Protein AF-A0A2W4IT94-F1 (afdb_monomer_lite)

Structure (mmCIF, N/CA/C/O backbone):
data_AF-A0A2W4IT94-F1
#
_entry.id   AF-A0A2W4IT94-F1
#
loop_
_atom_site.group_PDB
_atom_site.id
_atom_site.type_symbol
_atom_site.label_atom_id
_atom_site.label_alt_id
_atom_site.label_comp_id
_atom_site.label_asym_id
_atom_site.label_entity_id
_atom_site.label_seq_id
_atom_site.pdbx_PDB_ins_code
_atom_site.Cartn_x
_atom_site.Cartn_y
_atom_site.Cartn_z
_atom_site.occupancy
_atom_site.B_iso_or_equiv
_atom_site.auth_seq_id
_atom_site.auth_comp_id
_atom_site.auth_asym_id
_atom_site.auth_atom_id
_atom_site.pdbx_PDB_model_num
ATOM 1 N N . PRO A 1 1 ? 8.226 6.592 14.178 1.00 43.97 1 PRO A N 1
ATOM 2 C CA . PRO A 1 1 ? 7.002 5.760 14.192 1.00 43.97 1 PRO A CA 1
ATOM 3 C C . PRO A 1 1 ? 6.018 6.251 13.116 1.00 43.97 1 PRO A C 1
ATOM 5 O O . PRO A 1 1 ? 5.276 7.198 13.347 1.00 43.97 1 PRO A O 1
ATOM 8 N N . ALA A 1 2 ? 6.119 5.717 11.897 1.00 48.41 2 ALA A N 1
ATOM 9 C CA . ALA A 1 2 ? 5.279 6.140 10.764 1.00 48.41 2 ALA A CA 1
ATOM 10 C C . ALA A 1 2 ? 4.918 4.992 9.802 1.00 48.41 2 ALA A C 1
ATOM 12 O O . ALA A 1 2 ? 4.139 5.202 8.879 1.00 48.41 2 ALA A O 1
ATOM 13 N N . ALA A 1 3 ? 5.467 3.793 10.012 1.00 48.62 3 ALA A N 1
ATOM 14 C CA . ALA A 1 3 ? 5.009 2.586 9.342 1.00 48.62 3 ALA A CA 1
ATOM 15 C C . ALA A 1 3 ? 4.089 1.833 10.311 1.00 48.62 3 ALA A C 1
ATOM 17 O O . ALA A 1 3 ? 4.409 1.781 11.502 1.00 48.62 3 ALA A O 1
ATOM 18 N N . PRO A 1 4 ? 2.962 1.280 9.849 1.00 55.69 4 PRO A N 1
ATOM 19 C CA . PRO A 1 4 ? 2.150 0.441 10.702 1.00 55.69 4 PRO A CA 1
ATOM 20 C C . PRO A 1 4 ? 2.918 -0.831 11.086 1.00 55.69 4 PRO A C 1
ATOM 22 O O . PRO A 1 4 ? 3.412 -1.556 10.229 1.00 55.69 4 PRO A O 1
ATOM 25 N N . GLU A 1 5 ? 3.016 -1.091 12.387 1.00 61.03 5 GLU A N 1
ATOM 26 C CA . GLU A 1 5 ? 3.747 -2.233 12.966 1.00 61.03 5 GLU A CA 1
ATOM 27 C C . GLU A 1 5 ? 2.873 -3.499 13.074 1.00 61.03 5 GLU A C 1
ATOM 29 O O . GLU A 1 5 ? 3.294 -4.513 13.621 1.00 61.03 5 GLU A O 1
ATOM 34 N N . SER A 1 6 ? 1.632 -3.443 12.581 1.00 69.00 6 SER A N 1
ATOM 35 C CA . SER A 1 6 ? 0.663 -4.538 12.677 1.00 69.00 6 SER A CA 1
ATOM 36 C C . SER A 1 6 ? 0.869 -5.567 11.568 1.00 69.00 6 SER A C 1
ATOM 38 O O . SER A 1 6 ? 0.951 -5.207 10.394 1.00 69.00 6 SER A O 1
ATOM 40 N N . GLU A 1 7 ? 0.888 -6.850 11.931 1.00 72.56 7 GLU A N 1
ATOM 41 C CA . GLU A 1 7 ? 0.890 -7.942 10.958 1.00 72.56 7 GLU A CA 1
ATOM 42 C C . GLU A 1 7 ? -0.439 -7.998 10.192 1.00 72.56 7 GLU A C 1
ATOM 44 O O . GLU A 1 7 ? -1.524 -7.885 10.768 1.00 72.56 7 GLU A O 1
ATOM 49 N N . LEU A 1 8 ? -0.350 -8.184 8.875 1.00 81.69 8 LEU A N 1
ATOM 50 C CA . LEU A 1 8 ? -1.503 -8.426 8.014 1.00 81.69 8 LEU A CA 1
ATOM 51 C C . LEU A 1 8 ? -1.828 -9.920 8.023 1.00 81.69 8 LEU A C 1
ATOM 53 O O . LEU A 1 8 ? -0.987 -10.739 7.659 1.00 81.69 8 LEU A O 1
ATOM 57 N N . ALA A 1 9 ? -3.054 -10.274 8.410 1.00 83.75 9 ALA A N 1
ATOM 58 C CA . ALA A 1 9 ? -3.487 -11.671 8.474 1.00 83.75 9 ALA A CA 1
ATOM 59 C C . ALA A 1 9 ? -3.770 -12.279 7.087 1.00 83.75 9 ALA A C 1
ATOM 61 O O . ALA A 1 9 ? -3.622 -13.484 6.891 1.00 83.75 9 ALA A O 1
ATOM 62 N N . SER A 1 10 ? -4.199 -11.460 6.123 1.00 89.38 10 SER A N 1
ATOM 63 C CA . SER A 1 10 ? -4.467 -11.880 4.745 1.00 89.38 10 SER A CA 1
ATOM 64 C C . SER A 1 10 ? -4.353 -10.703 3.774 1.00 89.38 10 SER A C 1
ATOM 66 O O . SER A 1 10 ? -4.350 -9.546 4.194 1.00 89.38 10 SER A O 1
ATOM 68 N N . LEU A 1 11 ? -4.243 -11.008 2.478 1.00 92.44 11 LEU A N 1
ATOM 69 C CA . LEU A 1 11 ? -4.124 -10.032 1.390 1.00 92.44 11 LEU A CA 1
ATOM 70 C C . LEU A 1 11 ? -5.094 -10.418 0.254 1.00 92.44 11 LEU A C 1
ATOM 72 O O . LEU A 1 11 ? -4.648 -10.885 -0.792 1.00 92.44 11 LEU A O 1
ATOM 76 N N . PRO A 1 12 ? -6.423 -10.284 0.447 1.00 93.62 12 PRO A N 1
ATOM 77 C CA . PRO A 1 12 ? -7.431 -10.806 -0.490 1.00 93.62 12 PRO A CA 1
ATOM 78 C C . PRO A 1 12 ? -7.421 -10.120 -1.867 1.00 93.62 12 PRO A C 1
ATOM 80 O O . PRO A 1 12 ? -7.996 -10.627 -2.823 1.00 93.62 12 PRO A O 1
ATOM 83 N N . TRP A 1 13 ? -6.756 -8.970 -1.968 1.00 93.00 13 TRP A N 1
ATOM 84 C CA . TRP A 1 13 ? -6.557 -8.192 -3.191 1.00 93.00 13 TRP A CA 1
ATOM 85 C C . TRP A 1 13 ? -5.297 -8.593 -3.979 1.00 93.00 13 TRP A C 1
ATOM 87 O O . TRP A 1 13 ? -5.034 -8.003 -5.027 1.00 93.00 13 TRP A O 1
ATOM 97 N N . LEU A 1 14 ? -4.503 -9.554 -3.487 1.00 94.00 14 LEU A N 1
ATOM 98 C CA . LEU A 1 14 ? -3.416 -10.168 -4.252 1.00 94.00 14 LEU A CA 1
ATOM 99 C C . LEU A 1 14 ? -3.907 -11.424 -4.997 1.00 94.00 14 LEU A C 1
ATOM 101 O O . LEU A 1 14 ? -4.685 -12.195 -4.434 1.00 94.00 14 LEU A O 1
ATOM 105 N N . PRO A 1 15 ? -3.408 -11.695 -6.221 1.00 95.38 15 PRO A N 1
ATOM 106 C CA . PRO A 1 15 ? -2.448 -10.898 -6.988 1.00 95.38 15 PRO A CA 1
ATOM 107 C C . PRO A 1 15 ? -3.051 -9.586 -7.507 1.00 95.38 15 PRO A C 1
ATOM 109 O O . PRO A 1 15 ? -4.248 -9.494 -7.761 1.00 95.38 15 PRO A O 1
ATOM 112 N N . LEU A 1 16 ? -2.201 -8.575 -7.688 1.00 95.38 16 LEU A N 1
ATOM 113 C CA . LEU A 1 16 ? -2.620 -7.235 -8.089 1.00 95.38 16 LEU A CA 1
ATOM 114 C C . LEU A 1 16 ? -2.105 -6.891 -9.491 1.00 95.38 16 LEU A C 1
ATOM 116 O O . LEU A 1 16 ? -0.904 -6.876 -9.738 1.00 95.38 16 LEU A O 1
ATOM 120 N N . GLU A 1 17 ? -3.010 -6.565 -10.413 1.00 92.62 17 GLU A N 1
ATOM 121 C CA . GLU A 1 17 ? -2.645 -6.271 -11.810 1.00 92.62 17 GLU A CA 1
ATOM 122 C C . GLU A 1 17 ? -2.190 -4.823 -12.036 1.00 92.62 17 GLU A C 1
ATOM 124 O O . GLU A 1 17 ? -1.433 -4.532 -12.961 1.00 92.62 17 GLU A O 1
ATOM 129 N N . ARG A 1 18 ? -2.676 -3.885 -11.218 1.00 94.62 18 ARG A N 1
ATOM 130 C CA . ARG A 1 18 ? -2.441 -2.444 -11.383 1.00 94.62 18 ARG A CA 1
ATOM 131 C C . ARG A 1 18 ? -2.565 -1.710 -10.062 1.00 94.62 18 ARG A C 1
ATOM 133 O O . ARG A 1 18 ? -3.221 -2.189 -9.141 1.00 94.62 18 ARG A O 1
ATOM 140 N N . ALA A 1 19 ? -1.985 -0.516 -9.999 1.00 97.12 19 ALA A N 1
ATOM 141 C CA . ALA A 1 19 ? -2.128 0.330 -8.828 1.00 97.12 19 ALA A CA 1
ATOM 142 C C . ALA A 1 19 ? -3.599 0.687 -8.564 1.00 97.12 19 ALA A C 1
ATOM 144 O O . ALA A 1 19 ? -4.338 1.037 -9.489 1.00 97.12 19 ALA A O 1
ATOM 145 N N . THR A 1 20 ? -4.016 0.592 -7.304 1.00 96.88 20 THR A N 1
ATOM 146 C CA . THR A 1 20 ? -5.400 0.807 -6.879 1.00 96.88 20 THR A CA 1
ATOM 147 C C . THR A 1 20 ? -5.462 1.433 -5.492 1.00 96.88 20 THR A C 1
ATOM 149 O O . THR A 1 20 ? -4.585 1.211 -4.659 1.00 96.88 20 THR A O 1
ATOM 152 N N . V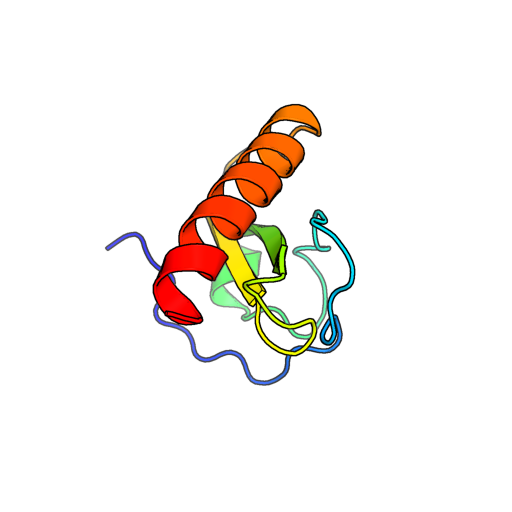AL A 1 21 ? -6.523 2.198 -5.244 1.00 97.31 21 VAL A N 1
ATOM 153 C CA . VAL A 1 21 ? -6.966 2.513 -3.879 1.00 97.31 21 VAL A CA 1
ATOM 154 C C . VAL A 1 21 ? -7.686 1.277 -3.338 1.00 97.31 21 VAL A C 1
ATOM 156 O O . VAL A 1 21 ? -8.380 0.600 -4.103 1.00 97.31 21 VAL A O 1
ATOM 159 N N . LEU A 1 22 ? -7.466 0.953 -2.067 1.00 96.06 22 LEU A N 1
ATOM 160 C CA . LEU A 1 22 ? -8.134 -0.147 -1.370 1.00 96.06 22 LEU A CA 1
ATOM 161 C C . LEU A 1 22 ? -9.198 0.420 -0.431 1.00 96.06 22 LEU A C 1
ATOM 163 O O . LEU A 1 22 ? -9.055 1.541 0.054 1.00 96.06 22 LEU A O 1
ATOM 167 N N . ASP A 1 23 ? -10.247 -0.359 -0.176 1.00 94.75 23 ASP A N 1
ATOM 168 C CA . ASP A 1 23 ? -11.224 -0.011 0.851 1.00 94.75 23 ASP A CA 1
ATOM 169 C C . ASP A 1 23 ? -10.576 -0.168 2.233 1.00 94.75 23 ASP A C 1
ATOM 171 O O . ASP A 1 23 ? -10.163 -1.262 2.623 1.00 94.75 23 ASP A O 1
ATOM 175 N N . ALA A 1 24 ? -10.423 0.950 2.940 1.00 91.88 24 ALA A N 1
ATOM 176 C CA . ALA A 1 24 ? -9.783 0.998 4.248 1.00 91.88 24 ALA A CA 1
ATOM 177 C C . ALA A 1 24 ? -10.664 0.423 5.366 1.00 91.88 24 ALA A C 1
ATOM 179 O O . ALA A 1 24 ? -10.143 0.137 6.440 1.00 91.88 24 ALA A O 1
ATOM 180 N N . GLU A 1 25 ? -11.959 0.214 5.118 1.00 92.31 25 GLU A N 1
ATOM 181 C CA . GLU A 1 25 ? -12.907 -0.316 6.104 1.00 92.31 25 GLU A CA 1
ATOM 182 C C . GLU A 1 25 ? -13.113 -1.834 5.992 1.00 92.31 25 GLU A C 1
ATOM 184 O O . GLU A 1 25 ? -13.831 -2.428 6.798 1.00 92.31 25 GLU A O 1
ATOM 189 N N . ASP A 1 26 ? -12.460 -2.478 5.024 1.00 94.50 26 ASP A N 1
ATOM 190 C CA . ASP A 1 26 ? -12.585 -3.910 4.764 1.00 94.50 26 ASP A CA 1
ATOM 191 C C . ASP A 1 26 ? -12.116 -4.768 5.964 1.00 94.50 26 ASP A C 1
ATOM 193 O O . ASP A 1 26 ? -11.299 -4.358 6.799 1.00 94.50 26 ASP A O 1
ATOM 197 N N . GLU A 1 27 ? -12.632 -5.993 6.071 1.00 92.25 27 GLU A N 1
ATOM 198 C CA . GLU A 1 27 ? -12.464 -6.851 7.253 1.00 92.25 27 GLU A CA 1
ATOM 199 C C . GLU A 1 27 ? -11.007 -7.285 7.466 1.00 92.25 27 GLU A C 1
ATOM 201 O O . GLU A 1 27 ? -10.559 -7.422 8.608 1.00 92.25 27 GLU A O 1
ATOM 206 N N . TRP A 1 28 ? -10.240 -7.447 6.381 1.00 91.88 28 TRP A N 1
ATOM 207 C CA . TRP A 1 28 ? -8.827 -7.843 6.436 1.00 91.88 28 TRP A CA 1
ATOM 208 C C . TRP A 1 28 ? -7.905 -6.739 6.976 1.00 91.88 28 TRP A C 1
ATOM 210 O O . TRP A 1 28 ? -6.754 -7.024 7.321 1.00 91.88 28 TRP A O 1
ATOM 220 N N . ILE A 1 29 ? -8.388 -5.494 7.068 1.00 91.94 29 ILE A N 1
ATOM 221 C CA . ILE A 1 29 ? -7.616 -4.377 7.611 1.00 91.94 29 ILE A CA 1
ATOM 222 C C . ILE A 1 29 ? -7.419 -4.562 9.123 1.00 91.94 29 ILE A C 1
ATOM 224 O O . ILE A 1 29 ? -8.371 -4.861 9.848 1.00 91.94 29 ILE A O 1
ATOM 228 N N . PRO A 1 30 ? -6.205 -4.365 9.661 1.00 91.19 30 PRO A N 1
ATOM 229 C CA . PRO A 1 30 ? -6.008 -4.350 11.103 1.00 91.19 30 PRO A CA 1
ATOM 230 C C . PRO A 1 30 ? -6.848 -3.255 11.773 1.00 91.19 30 PRO A C 1
ATOM 232 O O . PRO A 1 30 ? -6.824 -2.098 11.352 1.00 91.19 30 PRO A O 1
ATOM 235 N N . THR A 1 31 ? -7.537 -3.589 12.869 1.00 90.81 31 THR A N 1
ATOM 236 C CA . THR A 1 31 ? -8.356 -2.631 13.637 1.00 90.81 31 THR A CA 1
ATOM 237 C C . THR A 1 31 ? -7.633 -1.319 13.961 1.00 90.81 31 THR A C 1
ATOM 239 O O . THR A 1 31 ? -8.234 -0.272 13.723 1.00 90.81 31 THR A O 1
ATOM 242 N N . PRO A 1 32 ? -6.350 -1.313 14.389 1.00 88.81 32 PRO A N 1
ATOM 243 C CA . PRO A 1 32 ? -5.657 -0.057 14.671 1.00 88.81 32 PRO A CA 1
ATOM 244 C C . PRO A 1 32 ? -5.567 0.884 13.461 1.00 88.81 32 PRO A 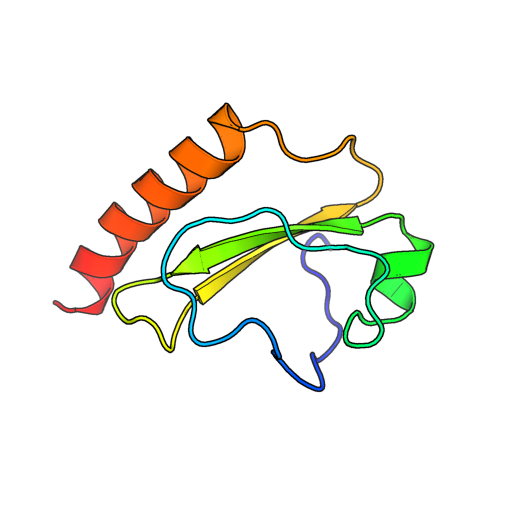C 1
ATOM 246 O O . PRO A 1 32 ? -5.485 2.095 13.626 1.00 88.81 32 PRO A O 1
ATOM 249 N N . TRP A 1 33 ? -5.569 0.357 12.233 1.00 89.94 33 TRP A N 1
ATOM 250 C CA . TRP A 1 33 ? -5.476 1.179 11.025 1.00 89.94 33 TRP A CA 1
ATOM 251 C C . TRP A 1 33 ? -6.826 1.808 10.690 1.00 89.94 33 TRP A C 1
ATOM 253 O O . TRP A 1 33 ? -6.855 2.992 10.351 1.00 89.94 33 TRP A O 1
ATOM 263 N N . ARG A 1 34 ? -7.920 1.048 10.855 1.00 90.69 34 ARG A N 1
ATOM 264 C CA . ARG A 1 34 ? -9.298 1.555 10.733 1.00 90.69 34 ARG A CA 1
ATOM 265 C C . ARG A 1 34 ? -9.584 2.647 11.756 1.00 90.69 34 ARG A C 1
ATOM 267 O O . ARG A 1 34 ? -10.045 3.722 11.399 1.00 90.69 34 ARG A O 1
ATOM 274 N N . GLU A 1 35 ? -9.223 2.422 13.018 1.00 90.75 35 GLU A N 1
ATOM 275 C CA . GLU A 1 35 ? -9.414 3.406 14.095 1.00 90.75 35 GLU A CA 1
ATOM 276 C C . GLU A 1 35 ? -8.654 4.719 13.846 1.00 90.75 35 GLU A C 1
ATOM 278 O O . GLU A 1 35 ? -9.120 5.792 14.224 1.00 90.75 35 GLU A O 1
ATOM 283 N N . LEU A 1 36 ? -7.501 4.651 13.172 1.00 90.06 36 LEU A N 1
ATOM 284 C CA . LEU A 1 36 ? -6.723 5.821 12.755 1.00 90.06 36 LEU A CA 1
ATOM 285 C C . LEU A 1 36 ? -7.223 6.468 11.450 1.00 90.06 36 LEU A C 1
ATOM 287 O O . LEU A 1 36 ? -6.623 7.450 11.001 1.00 90.06 36 LEU A O 1
ATOM 291 N N . GLY A 1 37 ? -8.269 5.924 10.818 1.00 91.00 37 GLY A N 1
ATOM 292 C CA . GLY A 1 37 ? -8.740 6.358 9.502 1.00 91.00 37 GLY A CA 1
ATOM 293 C C . GLY A 1 37 ? -7.627 6.275 8.458 1.00 91.00 37 GLY A C 1
ATOM 294 O O . GLY A 1 37 ? -7.325 7.257 7.779 1.00 91.00 37 GLY A O 1
ATOM 295 N N . THR A 1 38 ? -6.912 5.149 8.421 1.00 92.44 38 THR A N 1
ATOM 296 C CA . THR A 1 38 ? -5.755 4.974 7.538 1.00 92.44 38 THR A CA 1
ATOM 297 C C . THR A 1 38 ? -6.209 4.666 6.123 1.00 92.44 38 THR A C 1
ATOM 299 O O . THR A 1 38 ? -6.663 3.568 5.831 1.00 92.44 38 THR A O 1
ATOM 302 N N . GLU A 1 39 ? -5.994 5.613 5.221 1.00 95.06 39 GLU A N 1
ATOM 303 C CA . GLU A 1 39 ? -6.222 5.435 3.789 1.00 95.06 39 GLU A CA 1
ATOM 304 C C . GLU A 1 39 ? -5.171 4.501 3.184 1.00 95.06 39 GLU A C 1
ATOM 306 O O . GLU A 1 39 ? -3.988 4.579 3.541 1.00 95.06 39 GLU A O 1
ATOM 311 N N . LEU A 1 40 ? -5.580 3.651 2.235 1.00 95.00 40 LEU A N 1
ATOM 312 C CA . LEU A 1 40 ? -4.727 2.611 1.655 1.00 95.00 40 LEU A CA 1
ATOM 313 C C . LEU A 1 40 ? -4.679 2.665 0.127 1.00 95.00 40 LEU A C 1
ATOM 315 O O . LEU A 1 40 ? -5.691 2.791 -0.561 1.00 95.00 40 LEU A O 1
ATOM 319 N N . ALA A 1 41 ? -3.476 2.501 -0.417 1.00 96.88 41 ALA A N 1
ATOM 320 C CA . ALA A 1 41 ? -3.254 2.263 -1.838 1.00 96.88 41 ALA A CA 1
ATOM 321 C C . ALA A 1 41 ? -2.198 1.174 -2.031 1.00 96.88 41 ALA A C 1
ATOM 323 O O . ALA A 1 41 ? -1.242 1.084 -1.263 1.00 96.88 41 ALA A O 1
ATOM 324 N N . ALA A 1 42 ? -2.345 0.366 -3.075 1.00 96.62 42 ALA A N 1
ATOM 325 C CA . ALA A 1 42 ? -1.399 -0.687 -3.416 1.00 96.62 42 ALA A CA 1
ATOM 326 C C . ALA A 1 42 ? -0.977 -0.599 -4.882 1.00 96.62 42 ALA A C 1
ATOM 328 O O . ALA A 1 42 ? -1.722 -0.098 -5.723 1.00 96.62 42 ALA A O 1
ATOM 329 N N . THR A 1 43 ? 0.217 -1.098 -5.196 1.00 97.12 43 THR A N 1
ATOM 330 C CA . THR A 1 43 ? 0.716 -1.253 -6.570 1.00 97.12 43 THR A CA 1
ATOM 331 C C . THR A 1 43 ? 1.535 -2.536 -6.703 1.00 97.12 43 THR A C 1
ATOM 333 O O . THR A 1 43 ? 2.269 -2.859 -5.765 1.00 97.12 43 THR A O 1
ATOM 336 N N . PRO A 1 44 ? 1.462 -3.263 -7.836 1.00 95.81 44 PRO A N 1
ATOM 337 C CA . PRO A 1 44 ? 2.355 -4.393 -8.081 1.00 95.81 44 PRO A CA 1
ATOM 338 C C . PRO A 1 44 ? 3.823 -3.955 -8.094 1.00 95.81 44 PRO A C 1
ATOM 340 O O . PRO A 1 44 ? 4.139 -2.819 -8.457 1.00 95.81 44 PRO A O 1
ATOM 343 N N . LEU A 1 45 ? 4.712 -4.871 -7.711 1.00 93.75 45 LEU A N 1
ATOM 344 C CA . LEU A 1 45 ? 6.155 -4.665 -7.635 1.00 93.75 45 LEU A CA 1
ATOM 345 C C . LEU A 1 45 ? 6.887 -5.803 -8.363 1.00 93.75 45 LEU A C 1
ATOM 347 O O . LEU A 1 45 ? 7.189 -6.841 -7.774 1.00 93.75 45 LEU A O 1
ATOM 351 N N . GLY A 1 46 ? 7.161 -5.595 -9.654 1.00 87.38 46 GLY A N 1
ATOM 352 C CA . GLY A 1 46 ? 7.839 -6.544 -10.552 1.00 87.38 46 GLY A CA 1
ATOM 353 C C . GLY A 1 46 ? 6.952 -7.703 -11.000 1.00 87.38 46 GLY A C 1
ATOM 354 O O . GLY A 1 46 ? 6.725 -7.885 -12.194 1.00 87.38 46 GLY A O 1
ATOM 355 N N . LYS A 1 47 ? 6.382 -8.443 -10.046 1.00 86.00 47 LYS A N 1
ATOM 356 C CA . LYS A 1 47 ? 5.479 -9.576 -10.291 1.00 86.00 47 LYS A CA 1
ATOM 357 C C . LYS A 1 47 ? 4.085 -9.316 -9.701 1.00 86.00 47 LYS A C 1
ATOM 359 O O . LYS A 1 47 ? 3.989 -8.592 -8.712 1.00 86.00 47 LYS A O 1
ATOM 364 N N . PRO A 1 48 ? 3.005 -9.904 -10.254 1.00 84.88 48 PRO A N 1
ATOM 365 C CA . PRO A 1 48 ? 1.640 -9.682 -9.756 1.00 84.88 48 PRO A CA 1
ATOM 366 C C . PRO A 1 48 ? 1.379 -10.184 -8.325 1.00 84.88 48 PRO A C 1
ATOM 368 O O . PRO A 1 48 ? 0.456 -9.712 -7.667 1.00 84.88 48 PRO A O 1
ATOM 371 N N . ASP A 1 49 ? 2.169 -11.142 -7.837 1.00 91.75 49 ASP A N 1
ATOM 372 C CA . ASP A 1 49 ? 2.078 -11.732 -6.493 1.00 91.75 49 ASP A CA 1
ATOM 373 C C . ASP A 1 49 ? 2.842 -10.935 -5.422 1.00 91.75 49 ASP A C 1
ATOM 375 O O . ASP A 1 49 ? 2.778 -11.259 -4.236 1.00 91.75 49 ASP A O 1
ATOM 379 N N . ARG A 1 50 ? 3.537 -9.864 -5.819 1.00 91.94 50 ARG A N 1
ATOM 380 C CA . ARG A 1 50 ? 4.248 -8.957 -4.921 1.00 91.94 50 ARG A CA 1
ATOM 381 C C . ARG A 1 50 ? 3.740 -7.537 -5.118 1.00 91.94 50 ARG A C 1
ATOM 383 O O . ARG A 1 50 ? 3.672 -7.038 -6.236 1.00 91.94 50 ARG A O 1
ATOM 390 N N . ALA A 1 51 ? 3.442 -6.848 -4.025 1.00 94.31 51 ALA A N 1
ATOM 391 C CA . ALA A 1 51 ? 2.971 -5.472 -4.075 1.00 94.31 51 ALA A CA 1
ATOM 392 C C . ALA A 1 51 ? 3.641 -4.590 -3.023 1.00 94.31 51 ALA A C 1
ATOM 394 O O . ALA A 1 51 ? 4.113 -5.063 -1.989 1.00 94.31 51 ALA A O 1
ATOM 395 N N . LEU A 1 52 ? 3.648 -3.289 -3.300 1.00 93.25 52 LEU A N 1
ATOM 396 C CA . LEU A 1 52 ? 3.897 -2.241 -2.323 1.00 93.25 52 LEU A CA 1
ATOM 397 C C . LEU A 1 52 ? 2.544 -1.734 -1.814 1.00 93.25 52 LEU A C 1
ATOM 399 O O . LEU A 1 52 ? 1.746 -1.233 -2.607 1.00 93.25 52 LEU A O 1
ATOM 403 N N . LEU A 1 53 ? 2.309 -1.856 -0.508 1.00 93.75 53 LEU A N 1
ATOM 404 C CA . LEU A 1 53 ? 1.159 -1.280 0.189 1.00 93.75 53 LEU A CA 1
ATOM 405 C C . LEU A 1 53 ? 1.580 0.033 0.856 1.00 93.75 53 LEU A C 1
ATOM 407 O O . LEU A 1 53 ? 2.583 0.082 1.567 1.00 93.75 53 LEU A O 1
ATOM 411 N N . LEU A 1 54 ? 0.809 1.090 0.631 1.00 93.50 54 LEU A N 1
ATOM 412 C CA . LEU A 1 54 ? 1.016 2.412 1.203 1.00 93.50 54 LEU A CA 1
ATOM 413 C C . LEU A 1 54 ? -0.161 2.765 2.112 1.00 93.50 54 LEU A C 1
ATOM 415 O O . LEU A 1 54 ? -1.306 2.749 1.663 1.00 93.50 54 LEU A O 1
ATOM 419 N N . GLY A 1 55 ? 0.139 3.123 3.362 1.00 92.62 55 GLY A N 1
ATOM 420 C CA . GLY A 1 55 ? -0.838 3.631 4.323 1.00 92.62 55 GLY A CA 1
ATOM 421 C C . GLY A 1 55 ? -0.626 5.103 4.652 1.00 92.62 55 GLY A C 1
ATOM 422 O O . GLY A 1 55 ? 0.509 5.549 4.828 1.00 92.62 55 GLY A O 1
ATOM 423 N N . ARG A 1 56 ? -1.724 5.860 4.741 1.00 92.25 56 ARG A N 1
ATOM 424 C CA . ARG A 1 56 ? -1.745 7.271 5.147 1.00 92.25 56 ARG A CA 1
ATOM 425 C C 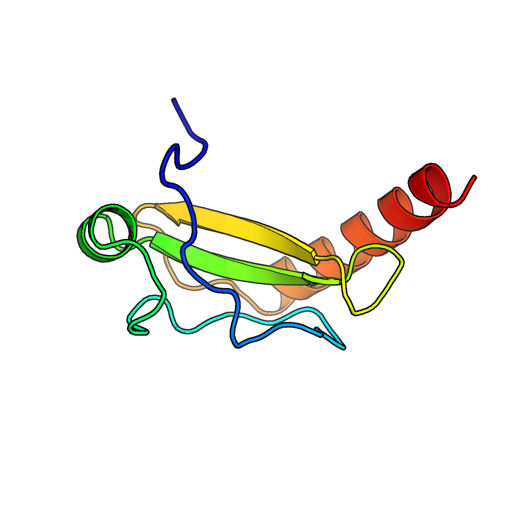. ARG A 1 56 ? -2.737 7.477 6.302 1.00 92.25 56 ARG A C 1
ATOM 427 O O . ARG A 1 56 ? -3.933 7.584 6.042 1.00 92.25 56 ARG A O 1
ATOM 434 N N . PRO A 1 57 ? -2.264 7.581 7.557 1.00 91.25 57 PRO A N 1
ATOM 435 C CA . PRO A 1 57 ? -3.128 7.868 8.704 1.00 91.25 57 PRO A CA 1
ATOM 436 C C . PRO A 1 57 ? -3.805 9.243 8.603 1.00 91.25 57 PRO A C 1
ATOM 438 O O . PRO A 1 57 ? -3.134 10.232 8.297 1.00 91.25 57 PRO A O 1
ATOM 441 N N . GLY A 1 58 ? -5.113 9.307 8.881 1.00 82.25 58 GLY A N 1
ATOM 442 C CA . GLY A 1 58 ? -5.887 10.547 9.045 1.00 82.25 58 GLY A CA 1
ATOM 443 C C . GLY A 1 58 ? -5.977 11.471 7.822 1.00 82.25 58 GLY A C 1
ATOM 444 O O . GLY A 1 58 ? -6.371 12.630 7.954 1.00 82.25 58 GLY A O 1
ATOM 445 N N . GLY A 1 59 ? -5.556 11.011 6.644 1.00 74.12 59 GLY A N 1
ATOM 446 C CA . GLY A 1 59 ? -5.513 11.824 5.431 1.00 74.12 59 GLY A CA 1
ATOM 447 C C . GLY A 1 59 ? -6.794 11.713 4.605 1.00 74.12 59 GLY A C 1
ATOM 448 O O . GLY A 1 59 ? -7.546 10.763 4.777 1.00 74.12 59 GLY A O 1
ATOM 449 N N . PRO A 1 60 ? -7.031 12.637 3.655 1.00 90.38 60 PRO A N 1
ATOM 450 C CA . PRO A 1 60 ? -8.091 12.438 2.667 1.00 90.38 60 PRO A CA 1
ATOM 451 C C . PRO A 1 60 ? -7.792 11.190 1.823 1.00 90.38 60 PRO A C 1
ATOM 453 O O . PRO A 1 60 ? -6.662 10.707 1.830 1.00 90.38 60 PRO A O 1
ATOM 456 N N . SER A 1 61 ? -8.737 10.714 1.016 1.00 92.62 61 SER A N 1
ATOM 457 C CA . SER A 1 61 ? -8.490 9.575 0.123 1.00 92.62 61 SER A CA 1
ATOM 458 C C . SER A 1 61 ? -7.434 9.872 -0.949 1.00 92.62 61 SER A C 1
ATOM 460 O O . SER A 1 61 ? -7.205 11.025 -1.342 1.00 92.62 61 SER A O 1
ATOM 462 N N . PHE A 1 62 ? -6.728 8.833 -1.404 1.00 96.44 62 PHE A N 1
ATOM 463 C CA . PHE A 1 62 ? -5.688 8.963 -2.431 1.00 96.44 62 PHE A CA 1
ATOM 464 C C . PHE A 1 62 ? -6.263 9.485 -3.751 1.00 96.44 62 PHE A C 1
ATOM 466 O O . PHE A 1 62 ? -7.238 8.965 -4.289 1.00 96.44 62 PHE A O 1
ATOM 473 N N . ARG A 1 63 ? -5.622 10.508 -4.320 1.00 96.75 63 ARG A N 1
ATOM 474 C CA . ARG A 1 63 ? -5.985 11.042 -5.636 1.00 96.75 63 ARG A CA 1
ATOM 475 C C . ARG A 1 63 ? -5.466 10.128 -6.739 1.00 96.75 63 ARG A C 1
ATOM 477 O O . ARG A 1 63 ? -4.364 9.592 -6.641 1.00 96.75 63 ARG A O 1
ATOM 484 N N . ALA A 1 64 ? -6.169 10.086 -7.871 1.00 96.62 64 ALA A N 1
ATOM 485 C CA . ALA A 1 64 ? -5.739 9.326 -9.052 1.00 96.62 64 ALA A CA 1
ATOM 486 C C . ALA A 1 64 ? -4.288 9.638 -9.481 1.00 96.62 64 ALA A C 1
ATOM 488 O O . ALA A 1 64 ? -3.525 8.738 -9.821 1.00 96.62 64 ALA A O 1
ATOM 489 N N . ALA A 1 65 ? -3.868 10.905 -9.396 1.00 97.81 65 ALA A N 1
ATOM 490 C CA . ALA A 1 65 ? -2.499 11.305 -9.723 1.00 97.81 65 ALA A CA 1
ATOM 491 C C . ALA A 1 65 ? -1.448 10.783 -8.720 1.00 97.81 65 ALA A C 1
ATOM 493 O O . ALA A 1 65 ? -0.302 10.562 -9.104 1.00 97.81 65 ALA A O 1
ATOM 494 N N . GLU A 1 66 ? -1.808 10.600 -7.444 1.00 97.62 66 GLU A N 1
ATOM 495 C CA . GLU A 1 66 ? -0.926 9.978 -6.446 1.00 97.62 66 GLU A CA 1
ATOM 496 C C . GLU A 1 66 ? -0.751 8.486 -6.747 1.00 97.62 66 GLU A C 1
ATOM 498 O O . GLU A 1 66 ? 0.380 8.010 -6.796 1.00 97.62 66 GLU A O 1
ATOM 503 N N . VAL A 1 67 ? -1.845 7.785 -7.059 1.00 97.94 67 VAL A N 1
ATOM 504 C CA . VAL A 1 67 ? -1.829 6.362 -7.441 1.00 97.94 67 VAL A CA 1
ATOM 505 C C . VAL A 1 67 ? -1.011 6.135 -8.718 1.00 97.94 67 VAL A C 1
ATOM 507 O O . VAL A 1 67 ? -0.199 5.215 -8.781 1.00 97.94 67 VAL A O 1
ATOM 510 N N . ALA A 1 68 ? -1.144 7.015 -9.716 1.00 97.69 68 ALA A N 1
ATOM 511 C CA . ALA A 1 68 ? -0.351 6.942 -10.944 1.00 97.69 68 ALA A CA 1
ATOM 512 C C . ALA A 1 68 ? 1.158 7.116 -10.685 1.00 97.69 68 ALA A C 1
ATOM 514 O O . ALA A 1 68 ? 1.978 6.399 -11.260 1.00 97.69 68 ALA A O 1
ATOM 515 N N . ARG A 1 69 ? 1.543 8.039 -9.792 1.00 97.62 69 ARG A N 1
ATOM 516 C CA . ARG A 1 69 ? 2.952 8.216 -9.400 1.00 97.62 69 ARG A CA 1
ATOM 517 C C . ARG A 1 69 ? 3.483 7.029 -8.601 1.00 97.62 69 ARG A C 1
ATOM 519 O O . ARG A 1 69 ? 4.631 6.648 -8.803 1.00 97.62 69 ARG A O 1
ATOM 526 N N . LEU A 1 70 ? 2.658 6.440 -7.736 1.00 97.00 70 LEU A N 1
ATOM 527 C CA . LEU A 1 70 ? 2.999 5.226 -6.999 1.00 97.00 70 LEU A CA 1
ATOM 528 C C . LEU A 1 70 ? 3.293 4.061 -7.960 1.00 97.00 70 LEU A C 1
ATOM 530 O O . LEU A 1 70 ? 4.322 3.404 -7.815 1.00 97.00 70 LEU A O 1
ATOM 534 N N . ALA A 1 71 ? 2.459 3.874 -8.988 1.00 96.75 71 ALA A N 1
ATOM 535 C CA . ALA A 1 71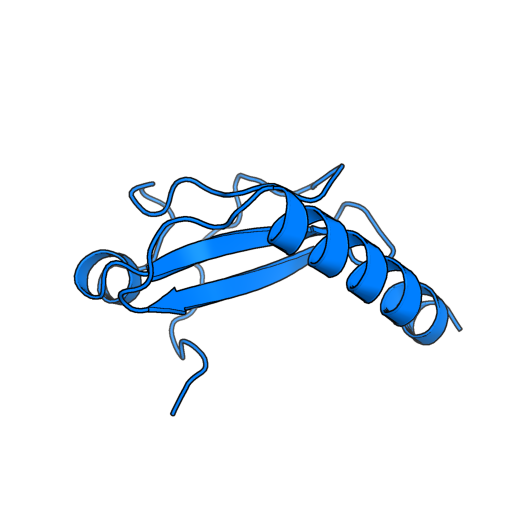 ? 2.686 2.875 -10.034 1.00 96.75 71 ALA A CA 1
ATOM 536 C C . ALA A 1 71 ? 4.011 3.099 -10.777 1.00 96.75 71 ALA A C 1
ATOM 538 O O . ALA A 1 71 ? 4.792 2.169 -10.970 1.00 96.75 71 ALA A O 1
ATOM 539 N N . HIS A 1 72 ? 4.286 4.348 -11.164 1.00 96.75 72 HIS A N 1
ATOM 540 C CA . HIS A 1 72 ? 5.528 4.702 -11.848 1.00 96.75 72 HIS A CA 1
ATOM 541 C C . HIS A 1 72 ? 6.764 4.406 -10.987 1.00 96.75 72 HIS A C 1
ATOM 543 O O . HIS A 1 72 ? 7.715 3.791 -11.468 1.00 96.75 72 HIS A O 1
ATOM 549 N N . LEU A 1 73 ? 6.729 4.787 -9.705 1.00 95.88 73 LEU A N 1
ATOM 550 C CA . LEU A 1 73 ? 7.807 4.505 -8.760 1.00 95.88 73 LEU A CA 1
ATOM 551 C C . LEU A 1 73 ? 8.036 2.998 -8.601 1.00 95.88 73 LEU A C 1
ATOM 553 O O . LEU A 1 73 ? 9.174 2.546 -8.686 1.00 95.88 73 LEU A O 1
ATOM 557 N N . ALA A 1 74 ? 6.972 2.217 -8.408 1.00 95.25 74 ALA A N 1
ATOM 558 C CA . ALA A 1 74 ? 7.090 0.768 -8.275 1.00 95.25 74 ALA A CA 1
ATOM 559 C C . ALA A 1 74 ? 7.656 0.110 -9.541 1.00 95.25 74 ALA A C 1
ATOM 561 O O . ALA A 1 74 ? 8.462 -0.810 -9.429 1.00 95.25 74 ALA A O 1
ATOM 562 N N . GLY A 1 75 ? 7.317 0.626 -10.727 1.00 93.62 75 GLY A N 1
ATOM 563 C CA . GLY A 1 75 ? 7.917 0.191 -11.989 1.00 93.62 75 GLY A CA 1
ATOM 564 C C . GLY A 1 75 ? 9.432 0.415 -12.044 1.00 93.62 75 GLY A C 1
ATOM 565 O O . GLY A 1 75 ? 10.160 -0.468 -12.485 1.00 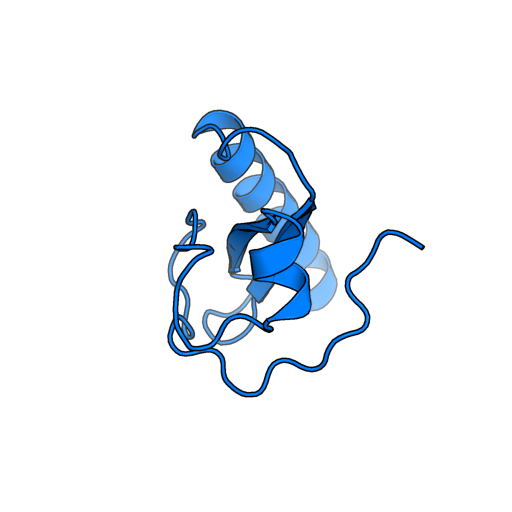93.62 75 GLY A O 1
ATOM 566 N N . ILE A 1 76 ? 9.928 1.553 -11.544 1.00 94.50 76 ILE A N 1
ATOM 567 C CA . ILE A 1 76 ? 11.376 1.817 -11.450 1.00 94.50 76 ILE A CA 1
ATOM 568 C C . ILE A 1 76 ? 12.038 0.854 -10.458 1.00 94.50 76 ILE A C 1
ATOM 570 O O . ILE A 1 76 ? 13.076 0.271 -10.759 1.00 94.50 76 ILE A O 1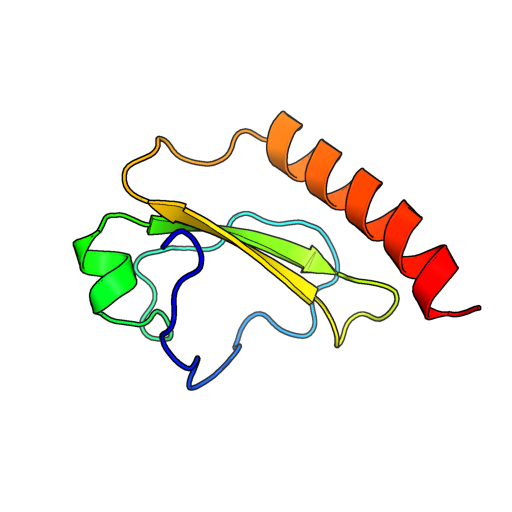
ATOM 574 N N . VAL A 1 77 ? 11.442 0.676 -9.276 1.00 92.62 77 VAL A N 1
ATOM 575 C CA . VAL A 1 77 ? 11.997 -0.195 -8.227 1.00 92.62 77 VAL A CA 1
ATOM 576 C C . VAL A 1 77 ? 12.028 -1.658 -8.676 1.00 92.62 77 VAL A C 1
ATOM 578 O O . VAL A 1 77 ? 12.993 -2.357 -8.384 1.00 92.62 77 VAL A O 1
ATOM 581 N N . ALA A 1 78 ? 11.017 -2.115 -9.417 1.00 91.56 78 ALA A N 1
ATOM 582 C CA . ALA A 1 78 ? 10.961 -3.469 -9.959 1.00 91.56 78 ALA A CA 1
ATOM 583 C C . ALA A 1 78 ? 12.199 -3.819 -10.798 1.00 91.56 78 ALA A C 1
ATOM 585 O O . ALA A 1 78 ? 12.799 -4.864 -10.578 1.00 91.56 78 ALA A O 1
ATOM 586 N N . VAL A 1 79 ? 12.647 -2.905 -11.668 1.00 90.19 79 VAL A N 1
ATOM 587 C CA . VAL A 1 79 ? 13.852 -3.101 -12.498 1.00 90.19 79 VAL A CA 1
ATOM 588 C C . VAL A 1 79 ? 15.098 -3.371 -11.650 1.00 90.19 79 VAL A C 1
ATOM 590 O O . VAL A 1 79 ? 15.960 -4.139 -12.058 1.00 90.19 79 VAL A O 1
ATOM 593 N N . VAL A 1 80 ? 15.196 -2.759 -10.466 1.00 88.69 80 VAL A N 1
ATOM 594 C CA . VAL A 1 80 ? 16.326 -2.967 -9.545 1.00 88.69 80 VAL A CA 1
ATOM 595 C C . VAL A 1 80 ? 16.217 -4.301 -8.802 1.00 88.69 80 VAL A C 1
ATOM 597 O O . VAL A 1 80 ? 17.235 -4.886 -8.455 1.00 88.69 80 VAL A O 1
ATOM 600 N N . LEU A 1 81 ? 15.000 -4.774 -8.531 1.00 80.69 81 LEU A N 1
ATOM 601 C CA . LEU A 1 81 ? 14.755 -6.014 -7.785 1.00 80.69 81 LEU A CA 1
ATOM 602 C C . LEU A 1 81 ? 14.820 -7.273 -8.656 1.00 80.69 81 LEU A C 1
ATOM 604 O O . LEU A 1 81 ? 15.030 -8.356 -8.114 1.00 80.69 81 LEU A O 1
ATOM 608 N N . ASP A 1 82 ? 14.603 -7.126 -9.962 1.00 73.81 82 ASP A N 1
ATOM 609 C CA . ASP A 1 82 ? 14.717 -8.201 -10.953 1.00 73.81 82 ASP A CA 1
ATOM 610 C C . ASP A 1 82 ? 16.134 -8.307 -11.563 1.00 73.81 82 ASP A C 1
ATOM 612 O O . ASP A 1 82 ? 16.384 -9.205 -12.372 1.00 73.81 82 ASP A O 1
ATOM 616 N N . GLY A 1 83 ? 17.038 -7.385 -11.202 1.00 55.84 83 GLY A N 1
ATOM 617 C CA . GLY A 1 83 ? 18.451 -7.368 -11.602 1.00 55.84 83 GLY A CA 1
ATOM 618 C C . GLY A 1 83 ? 19.400 -8.088 -10.650 1.00 55.84 83 GLY A C 1
ATOM 619 O O . GLY A 1 83 ? 18.962 -8.563 -9.578 1.00 55.84 83 GLY A O 1
#

Radius of gyration: 12.84 Å; chains: 1; bounding box: 31×24×27 Å

Secondary structure (DSSP, 8-state):
--S--PPPS--TT-S-SS-EEE-TTSTTS-HHHHHTT-EEEEEEESEEEEEEEEEETTPPPPPHHHHHHHHHHHHHHHHHH--

Organism: NCBI:txid37925

Foldseek 3Di:
DPDDPDDQPDDPCALPDAKDWDDCPDPRHPPVCVVQVWTWIWGAALDSRHIDIDIDGPDDHDDPVNSVVRHVVSVVRNVVVVD

pLDDT: mean 88.94, std 11.83, range [43.97, 97.94]

Sequence (83 aa):
PAAPESELASLPWLPLERATVLDAEDEWIPTPWRELGTELAATPLGKPDRALLLGRPGGPSFRAAEVARLAHLAGIVAVVLDG